Protein AF-A0A6L5F2J8-F1 (afdb_monomer_lite)

Secondary structure (DSSP, 8-state):
------------------PPPTTS-----GGG-EEEEEETTEEEEEESS---TT-----------SSHHHHHHHHTTSHHHHTT--EEE---S-S---GGG---

pLDDT: mean 76.12, std 20.36, range [32.72, 97.75]

Foldseek 3Di:
DDDDDDDDDDDPCPPPPPDPDLVDQQFADQQQKWKWAADPNDIDIDGGHDDDDPDDPPDDFDDDDPDVVRVNVVQCPDVQRYPPHIDIHGDGPDPDDDPSSGDD

Radius of gyration: 20.49 Å; chains: 1; bounding box: 70×31×50 Å

Sequence (104 aa):
MPRRSPRHSPSSSRRCGCAPDPARPPLGHPENATTVRVEGGKTLTTDGPFVGMKEAVGSVFVLEAGDLDAAIEVAARVPAARYGGAVELRPSEVVELRPSEVYW

Structure (mmCIF, N/CA/C/O backbone):
data_AF-A0A6L5F2J8-F1
#
_entry.id   AF-A0A6L5F2J8-F1
#
loop_
_atom_site.group_PDB
_atom_site.id
_atom_site.type_symbol
_atom_site.label_atom_id
_atom_site.label_alt_id
_atom_site.label_comp_id
_atom_site.label_asym_id
_atom_site.label_entity_id
_atom_site.label_seq_id
_atom_site.pdbx_PDB_ins_code
_atom_site.Cartn_x
_atom_site.Cartn_y
_atom_site.Cartn_z
_atom_site.occupancy
_atom_site.B_iso_or_equiv
_atom_site.auth_seq_id
_atom_site.auth_comp_id
_atom_site.auth_asym_id
_atom_site.auth_atom_id
_atom_site.pdbx_PDB_model_num
ATOM 1 N N . MET A 1 1 ? 55.557 -20.145 -35.937 1.00 38.94 1 MET A N 1
ATOM 2 C CA . MET A 1 1 ? 54.226 -19.518 -35.731 1.00 38.94 1 MET A CA 1
ATOM 3 C C . MET A 1 1 ? 53.142 -20.535 -36.082 1.00 38.94 1 MET A C 1
ATOM 5 O O . MET A 1 1 ? 53.446 -21.340 -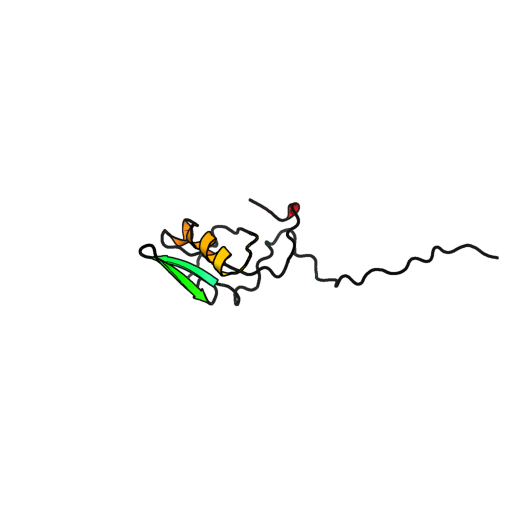36.954 1.00 38.94 1 MET A O 1
ATOM 9 N N . PRO A 1 2 ? 51.923 -20.532 -35.495 1.00 44.62 2 PRO A N 1
ATOM 10 C CA . PRO A 1 2 ? 51.358 -19.611 -34.498 1.00 44.62 2 PRO A CA 1
ATOM 11 C C . PRO A 1 2 ? 50.807 -20.312 -33.228 1.00 44.62 2 PRO A C 1
ATOM 13 O O . PRO A 1 2 ? 50.264 -21.412 -33.280 1.00 44.62 2 PRO A O 1
ATOM 16 N N . ARG A 1 3 ? 50.886 -19.638 -32.073 1.00 41.28 3 ARG A N 1
ATOM 17 C CA . ARG A 1 3 ? 50.081 -19.981 -30.887 1.00 41.28 3 ARG A CA 1
ATOM 18 C C . ARG A 1 3 ? 48.662 -19.454 -31.126 1.00 41.28 3 ARG A C 1
ATOM 20 O O . ARG A 1 3 ? 48.499 -18.277 -31.434 1.00 41.28 3 ARG A O 1
ATOM 27 N N . ARG A 1 4 ? 47.646 -20.317 -31.039 1.00 41.09 4 ARG A N 1
ATOM 28 C CA . ARG A 1 4 ? 46.235 -19.911 -31.135 1.00 41.09 4 ARG A CA 1
ATOM 29 C C . ARG A 1 4 ? 45.815 -19.252 -29.821 1.00 41.09 4 ARG A C 1
ATOM 31 O O . ARG A 1 4 ? 45.706 -19.927 -28.805 1.00 41.09 4 ARG A O 1
ATOM 38 N N . SER A 1 5 ? 45.572 -17.948 -29.854 1.00 52.19 5 SER A N 1
ATOM 39 C CA . SER A 1 5 ? 44.862 -17.231 -28.792 1.00 52.19 5 SER A CA 1
ATOM 40 C C . SER A 1 5 ? 43.370 -17.579 -28.855 1.00 52.19 5 SER A C 1
ATOM 42 O O . SER A 1 5 ? 42.808 -17.566 -29.957 1.00 52.19 5 SER A O 1
ATOM 44 N N . PRO A 1 6 ? 42.678 -17.839 -27.734 1.00 42.00 6 PRO A N 1
ATOM 45 C CA . PRO A 1 6 ? 41.228 -17.868 -27.755 1.00 42.00 6 PRO A CA 1
ATOM 46 C C . PRO A 1 6 ? 40.719 -16.424 -27.818 1.00 42.00 6 PRO A C 1
ATOM 48 O O . PRO A 1 6 ? 40.841 -15.658 -26.865 1.00 42.00 6 PRO A O 1
ATOM 51 N N . ARG A 1 7 ? 40.154 -16.048 -28.970 1.00 45.88 7 ARG A N 1
ATOM 52 C CA . ARG A 1 7 ? 39.317 -14.852 -29.107 1.00 45.88 7 ARG A CA 1
ATOM 53 C C . ARG A 1 7 ? 38.070 -15.054 -28.247 1.00 45.88 7 ARG A C 1
ATOM 55 O O . ARG A 1 7 ? 37.200 -15.824 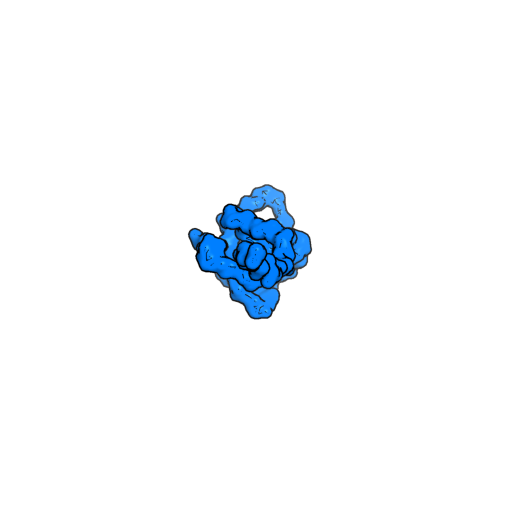-28.631 1.00 45.88 7 ARG A O 1
ATOM 62 N N . HIS A 1 8 ? 37.994 -14.375 -27.109 1.00 36.62 8 HIS A N 1
ATOM 63 C CA . HIS A 1 8 ? 36.730 -14.135 -26.420 1.00 36.62 8 HIS A CA 1
ATOM 64 C C . HIS A 1 8 ? 36.276 -12.703 -26.705 1.00 36.62 8 HIS A C 1
ATOM 66 O O . HIS A 1 8 ? 36.931 -11.734 -26.331 1.00 36.62 8 HIS A O 1
ATOM 72 N N . SER A 1 9 ? 35.147 -12.589 -27.394 1.00 36.88 9 SER A N 1
ATOM 73 C CA . SER A 1 9 ? 34.247 -11.436 -27.378 1.00 36.88 9 SER A CA 1
ATOM 74 C C . SER A 1 9 ? 32.872 -11.925 -27.847 1.00 36.88 9 SER A C 1
ATOM 76 O O . SER A 1 9 ? 32.847 -12.843 -28.669 1.00 36.88 9 SER A O 1
ATOM 78 N N . PRO A 1 10 ? 31.744 -11.358 -27.382 1.00 43.34 10 PRO A N 1
ATOM 79 C CA . PRO A 1 10 ? 31.614 -10.109 -26.631 1.00 43.34 10 PRO A CA 1
ATOM 80 C C . PRO A 1 10 ? 31.002 -10.311 -25.233 1.00 43.34 10 PRO A C 1
ATOM 82 O O . PRO A 1 10 ? 30.065 -11.087 -25.051 1.00 43.34 10 PRO A O 1
ATOM 85 N N . SER A 1 11 ? 31.480 -9.565 -24.233 1.00 41.12 11 SER A N 1
ATOM 86 C CA . SER A 1 11 ? 30.672 -9.326 -23.039 1.00 41.12 11 SER A CA 1
ATOM 87 C C . SER A 1 11 ? 29.465 -8.502 -23.477 1.00 41.12 11 SER A C 1
ATOM 89 O O . SER A 1 11 ? 29.587 -7.355 -23.903 1.00 41.12 11 SER A O 1
ATOM 91 N N . SER A 1 12 ? 28.282 -9.112 -23.418 1.00 44.84 12 SER A N 1
ATOM 92 C CA . SER A 1 12 ? 27.031 -8.371 -23.476 1.00 44.84 12 SER A CA 1
ATOM 93 C C . SER A 1 12 ? 27.110 -7.285 -22.409 1.00 44.84 12 SER A C 1
ATOM 95 O O . SER A 1 12 ? 27.218 -7.600 -21.220 1.00 44.84 12 SER A O 1
ATOM 97 N N . SER A 1 13 ? 27.071 -6.031 -22.834 1.00 45.44 13 SER A N 1
ATOM 98 C CA . SER A 1 13 ? 26.852 -4.854 -22.007 1.00 45.44 13 SER A CA 1
ATOM 99 C C . SER A 1 13 ? 25.457 -4.920 -21.378 1.00 45.44 13 SER A C 1
ATOM 101 O O . SER A 1 13 ? 24.568 -4.124 -21.665 1.00 45.44 13 SER A O 1
ATOM 103 N N . ARG A 1 14 ? 25.241 -5.885 -20.480 1.00 47.50 14 ARG A N 1
ATOM 104 C CA . ARG A 1 14 ? 24.236 -5.720 -19.441 1.00 47.50 14 ARG A CA 1
ATOM 105 C C . ARG A 1 14 ? 24.755 -4.562 -18.617 1.00 47.50 14 ARG A C 1
ATOM 107 O O . ARG A 1 14 ? 25.815 -4.679 -18.006 1.00 47.50 14 ARG A O 1
ATOM 114 N N . ARG A 1 15 ? 24.071 -3.420 -18.744 1.00 46.81 15 ARG A N 1
ATOM 115 C CA . ARG A 1 15 ? 24.227 -2.245 -17.888 1.00 46.81 15 ARG A CA 1
ATOM 116 C C . ARG A 1 15 ? 24.660 -2.734 -16.516 1.00 46.81 15 ARG A C 1
ATOM 118 O O . ARG A 1 15 ? 23.947 -3.521 -15.899 1.00 46.81 15 ARG A O 1
ATOM 125 N N . CYS A 1 16 ? 25.839 -2.301 -16.092 1.00 32.72 16 CYS A N 1
ATOM 126 C CA . CYS A 1 16 ? 26.269 -2.431 -14.714 1.00 32.72 16 CYS A CA 1
ATOM 127 C C . CYS A 1 16 ? 25.378 -1.477 -13.903 1.00 32.72 16 CYS A C 1
ATOM 129 O O . CYS A 1 16 ? 25.799 -0.398 -13.508 1.00 32.72 16 CYS A O 1
ATOM 131 N N . GLY A 1 17 ? 24.089 -1.804 -13.786 1.00 48.69 17 GLY A N 1
ATOM 132 C CA . GLY A 1 17 ? 23.321 -1.360 -12.643 1.00 48.69 17 GLY A CA 1
ATOM 133 C C . GLY A 1 17 ? 23.965 -2.060 -11.464 1.00 48.69 17 GLY A C 1
ATOM 134 O O . GLY A 1 17 ? 24.240 -3.261 -11.553 1.00 48.69 17 GLY A O 1
ATOM 135 N N . CYS A 1 18 ? 24.289 -1.314 -10.411 1.00 42.53 18 CYS A N 1
ATOM 136 C CA . CYS A 1 18 ? 24.612 -1.933 -9.137 1.00 42.53 18 CYS A CA 1
ATOM 137 C C . CYS A 1 18 ? 23.552 -3.006 -8.896 1.00 42.53 18 CYS A C 1
ATOM 139 O O . CYS A 1 18 ? 22.360 -2.696 -8.946 1.00 42.53 18 CYS A O 1
ATOM 141 N N . ALA A 1 19 ? 23.977 -4.264 -8.745 1.00 53.22 19 ALA A N 1
ATOM 142 C CA . ALA A 1 19 ? 23.050 -5.295 -8.317 1.00 53.22 19 ALA A CA 1
ATOM 143 C C . ALA A 1 19 ? 22.352 -4.750 -7.062 1.00 53.22 19 ALA A C 1
ATOM 145 O O . ALA A 1 19 ? 23.053 -4.178 -6.215 1.00 53.22 19 ALA A O 1
ATOM 146 N N . PRO A 1 20 ? 21.012 -4.821 -6.982 1.00 55.81 20 PRO A N 1
ATOM 147 C CA . PRO A 1 20 ? 20.319 -4.396 -5.779 1.00 55.81 20 PRO A CA 1
ATOM 148 C C . PRO A 1 20 ? 20.973 -5.099 -4.590 1.00 55.81 20 PRO A C 1
ATOM 150 O O . PRO A 1 20 ? 21.369 -6.264 -4.685 1.00 55.81 20 PRO A O 1
ATOM 153 N N . ASP A 1 21 ? 21.189 -4.348 -3.512 1.00 57.78 21 ASP A N 1
ATOM 154 C CA . ASP A 1 21 ? 21.730 -4.910 -2.281 1.00 57.78 21 ASP A CA 1
ATOM 155 C C . ASP A 1 21 ? 20.819 -6.075 -1.865 1.00 57.78 21 ASP A C 1
ATOM 157 O O . ASP A 1 21 ? 19.639 -5.828 -1.610 1.00 57.78 21 ASP A O 1
ATOM 161 N N . PRO A 1 22 ? 21.314 -7.326 -1.799 1.00 57.88 22 PRO A N 1
ATOM 162 C CA . PRO A 1 22 ? 20.476 -8.469 -1.447 1.00 57.88 22 PRO A CA 1
ATOM 163 C C . PRO A 1 22 ? 19.875 -8.339 -0.040 1.00 57.88 22 PRO A C 1
ATOM 165 O O . PRO A 1 22 ? 18.910 -9.028 0.275 1.00 57.88 22 PRO A O 1
ATOM 168 N N . ALA A 1 23 ? 20.421 -7.462 0.810 1.00 64.00 23 ALA A N 1
ATOM 169 C CA . ALA A 1 23 ? 19.887 -7.168 2.134 1.00 64.00 23 ALA A CA 1
ATOM 170 C C . ALA A 1 23 ? 18.766 -6.112 2.130 1.00 64.00 23 ALA A C 1
ATOM 172 O O . ALA A 1 23 ? 18.148 -5.885 3.174 1.00 64.00 23 ALA A O 1
ATOM 173 N N . ARG A 1 24 ? 18.487 -5.452 0.996 1.00 66.69 24 ARG A N 1
ATOM 174 C CA . ARG A 1 24 ? 17.455 -4.418 0.886 1.00 66.69 24 ARG A CA 1
ATOM 175 C C . ARG A 1 24 ? 16.353 -4.858 -0.083 1.00 66.69 24 ARG A C 1
ATOM 177 O O . ARG A 1 24 ? 16.634 -5.087 -1.256 1.00 66.69 24 ARG A O 1
ATOM 184 N N . PRO A 1 25 ? 15.083 -4.889 0.358 1.00 74.06 25 PRO A N 1
ATOM 185 C CA . PRO A 1 25 ? 13.971 -5.159 -0.542 1.00 74.06 25 PRO A CA 1
ATOM 186 C C . PRO A 1 25 ? 13.955 -4.140 -1.697 1.00 74.06 25 PRO A C 1
ATOM 188 O O . PRO A 1 25 ? 14.191 -2.949 -1.445 1.00 74.06 25 PRO A O 1
ATOM 191 N N . PRO A 1 26 ? 13.658 -4.561 -2.940 1.00 82.56 26 PRO A N 1
ATOM 192 C CA . PRO A 1 26 ? 13.703 -3.711 -4.128 1.00 82.56 26 PRO A CA 1
ATOM 193 C C . PRO A 1 26 ? 12.481 -2.781 -4.207 1.00 82.56 26 PRO A C 1
ATOM 195 O O . PRO A 1 26 ? 11.681 -2.839 -5.137 1.00 82.56 26 PRO A O 1
ATOM 198 N N . LEU A 1 27 ? 12.311 -1.920 -3.208 1.00 85.06 27 LEU A N 1
ATOM 199 C CA . LEU A 1 27 ? 11.264 -0.906 -3.178 1.00 85.06 27 LEU A CA 1
ATOM 200 C C . LEU A 1 27 ? 11.700 0.317 -3.990 1.00 85.06 27 LEU A C 1
ATOM 202 O O . LEU A 1 27 ? 12.779 0.857 -3.737 1.00 85.06 27 LEU A O 1
ATOM 206 N N . GLY A 1 28 ? 10.842 0.801 -4.893 1.00 86.94 28 GLY A N 1
ATOM 207 C CA . GLY A 1 28 ? 11.071 2.063 -5.607 1.00 86.94 28 GLY A CA 1
ATOM 208 C C . GLY A 1 28 ? 11.097 3.279 -4.682 1.00 86.94 28 GLY A C 1
ATOM 209 O O . GLY A 1 28 ? 10.933 3.158 -3.467 1.00 86.94 28 GLY A O 1
ATOM 210 N N . HIS A 1 29 ? 11.318 4.472 -5.227 1.00 88.81 29 HIS A N 1
ATOM 211 C CA . HIS A 1 29 ? 11.437 5.695 -4.426 1.00 88.81 29 HIS A CA 1
ATOM 212 C C . HIS A 1 29 ? 10.131 6.015 -3.659 1.00 88.81 29 HIS A C 1
ATOM 214 O O . HIS A 1 29 ? 9.052 5.843 -4.225 1.00 88.81 29 HIS A O 1
ATOM 220 N N . PRO A 1 30 ? 10.185 6.481 -2.391 1.00 88.00 30 PRO A N 1
ATOM 221 C CA . PRO A 1 30 ? 8.977 6.782 -1.609 1.00 88.00 30 PRO A CA 1
ATOM 222 C C . PRO A 1 30 ? 8.102 7.882 -2.226 1.00 88.00 30 PRO A C 1
ATOM 224 O O . PRO A 1 30 ? 6.911 7.936 -1.960 1.00 88.00 30 PRO A O 1
ATOM 227 N N . GLU A 1 31 ? 8.662 8.752 -3.069 1.00 89.44 31 GLU A N 1
ATOM 228 C CA . GLU A 1 31 ? 7.890 9.784 -3.781 1.00 89.44 31 GLU A CA 1
ATOM 229 C C . GLU A 1 31 ? 6.910 9.210 -4.812 1.00 89.44 31 GLU A C 1
ATOM 231 O O . GLU A 1 31 ? 5.909 9.847 -5.117 1.00 89.44 31 GLU A O 1
ATOM 236 N N . ASN A 1 32 ? 7.168 7.990 -5.291 1.00 91.31 32 ASN A N 1
ATOM 237 C CA . ASN A 1 32 ? 6.305 7.266 -6.223 1.00 91.31 32 ASN A CA 1
ATOM 238 C C . ASN A 1 32 ? 5.357 6.310 -5.491 1.00 91.31 32 ASN A C 1
ATOM 240 O O . ASN A 1 32 ? 4.819 5.383 -6.098 1.00 91.31 32 ASN A O 1
ATOM 244 N N . ALA A 1 33 ? 5.224 6.464 -4.174 1.00 93.75 33 ALA A N 1
ATOM 245 C CA . ALA A 1 33 ? 4.370 5.600 -3.395 1.00 93.75 33 ALA A CA 1
ATOM 246 C C . ALA A 1 33 ? 2.888 5.914 -3.618 1.00 93.75 33 ALA A C 1
ATOM 248 O O . ALA A 1 33 ? 2.497 7.067 -3.793 1.00 93.75 33 ALA A O 1
ATOM 249 N N . THR A 1 34 ? 2.059 4.882 -3.516 1.00 96.00 34 THR A N 1
ATOM 250 C CA . THR A 1 34 ? 0.614 5.018 -3.334 1.00 96.00 34 THR A CA 1
ATOM 251 C C . THR A 1 34 ? 0.252 4.438 -1.979 1.00 96.00 34 THR A C 1
ATOM 253 O O . THR A 1 34 ? 0.438 3.249 -1.716 1.00 96.00 34 THR A O 1
ATOM 256 N N . THR A 1 35 ? -0.274 5.278 -1.100 1.00 95.56 35 THR A N 1
ATOM 257 C CA . THR A 1 35 ? -0.720 4.874 0.229 1.00 95.56 35 THR A CA 1
ATOM 258 C C . THR A 1 35 ? -2.159 4.378 0.167 1.00 95.56 35 THR A C 1
ATOM 260 O O . THR A 1 35 ? -3.044 5.101 -0.285 1.00 95.56 35 THR A O 1
ATOM 263 N N . VAL A 1 36 ? -2.410 3.168 0.667 1.00 96.69 36 VAL A N 1
ATOM 264 C CA . VAL A 1 36 ? -3.729 2.524 0.705 1.00 96.69 36 VAL A CA 1
ATOM 265 C C . VAL A 1 36 ? -4.236 2.428 2.142 1.00 96.69 36 VAL A C 1
ATOM 267 O O . VAL A 1 36 ? -3.549 1.915 3.030 1.00 96.69 36 VAL A O 1
ATOM 270 N N . ARG A 1 37 ? -5.470 2.885 2.364 1.00 95.50 37 ARG A N 1
ATOM 271 C CA . ARG A 1 37 ? -6.210 2.779 3.632 1.00 95.50 37 ARG A CA 1
ATOM 272 C C . ARG A 1 37 ? -7.628 2.282 3.367 1.00 95.50 37 ARG A C 1
ATOM 274 O O . ARG A 1 37 ? -8.156 2.448 2.272 1.00 95.50 37 ARG A O 1
ATOM 281 N N . VAL A 1 38 ? -8.260 1.676 4.364 1.00 96.56 38 VAL A N 1
ATOM 282 C CA . VAL A 1 38 ? -9.663 1.261 4.309 1.00 96.56 38 VAL A CA 1
ATOM 283 C C . VAL A 1 38 ? -10.408 1.891 5.473 1.00 96.56 38 VAL A C 1
ATOM 285 O O . VAL A 1 38 ? -10.141 1.593 6.634 1.00 96.56 38 VAL A O 1
ATOM 288 N N . GLU A 1 39 ? -11.382 2.736 5.155 1.00 94.25 39 GLU A N 1
ATOM 289 C CA . GLU A 1 39 ? -12.235 3.407 6.136 1.00 94.25 39 GLU A CA 1
ATOM 290 C C . GLU A 1 39 ? -13.702 3.150 5.787 1.00 94.25 39 GLU A C 1
ATOM 292 O O . GLU A 1 39 ? -14.128 3.307 4.643 1.00 94.25 39 GLU A O 1
ATOM 297 N N . GLY A 1 40 ? -14.491 2.681 6.760 1.00 92.12 40 GLY A N 1
ATOM 298 C CA . GLY A 1 40 ? -15.909 2.366 6.536 1.00 92.12 40 GLY A CA 1
ATOM 299 C C . GLY A 1 40 ? -16.157 1.338 5.421 1.00 92.12 40 GLY A C 1
ATOM 300 O O . GLY A 1 40 ? -17.178 1.407 4.742 1.00 92.12 40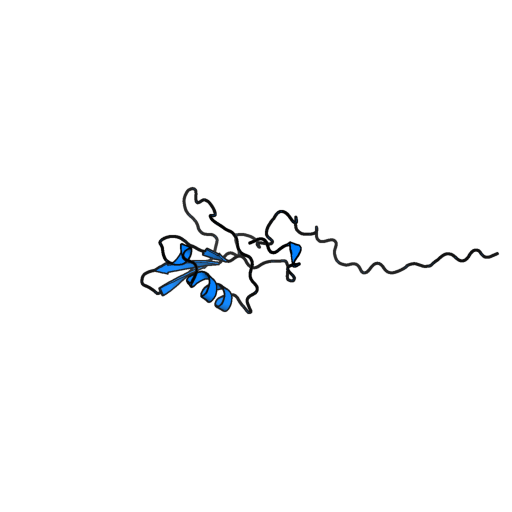 GLY A O 1
ATOM 301 N N . GLY A 1 41 ? -15.209 0.422 5.190 1.00 92.31 41 GLY A N 1
ATOM 302 C CA . GLY A 1 41 ? -15.277 -0.578 4.118 1.00 92.31 41 GLY A CA 1
ATOM 303 C C . GLY A 1 41 ? -14.947 -0.050 2.718 1.00 92.31 41 GLY A C 1
ATOM 304 O O . GLY A 1 41 ? -15.086 -0.795 1.753 1.00 92.31 41 GLY A O 1
ATOM 305 N N . LYS A 1 42 ? -14.504 1.206 2.592 1.00 95.81 42 LYS A N 1
ATOM 306 C CA . LYS A 1 42 ? -14.096 1.811 1.320 1.00 95.81 42 LYS A CA 1
ATOM 307 C C . LYS A 1 42 ? -12.581 1.923 1.245 1.00 95.81 42 LYS A C 1
ATOM 309 O O . LYS A 1 42 ? -11.955 2.380 2.199 1.00 95.81 42 LYS A O 1
ATOM 314 N N . THR A 1 43 ? -12.015 1.536 0.107 1.00 97.75 43 THR A N 1
ATOM 315 C CA . THR A 1 43 ? -10.596 1.745 -0.194 1.00 97.75 43 THR A CA 1
ATOM 316 C C . THR A 1 43 ? -10.352 3.218 -0.502 1.00 97.75 43 THR A C 1
ATOM 318 O O . THR A 1 43 ? -11.044 3.802 -1.335 1.00 97.75 43 THR A O 1
ATOM 321 N N . LEU A 1 44 ? -9.376 3.805 0.179 1.00 96.75 44 LEU A N 1
ATOM 322 C CA . LEU A 1 44 ? -8.890 5.162 -0.014 1.00 96.75 44 LEU A CA 1
ATOM 323 C C . LEU A 1 44 ? -7.427 5.096 -0.443 1.00 96.75 44 LEU A C 1
ATOM 325 O O . LEU A 1 44 ? -6.640 4.352 0.148 1.00 96.75 44 LEU A O 1
ATOM 329 N N . THR A 1 45 ? -7.076 5.886 -1.450 1.00 96.62 45 THR A N 1
ATOM 330 C CA . THR A 1 45 ? -5.719 5.981 -1.987 1.00 96.62 45 THR A CA 1
ATOM 331 C C . THR A 1 45 ? -5.229 7.417 -1.922 1.00 96.62 45 THR A C 1
ATOM 333 O O . THR A 1 45 ? -5.971 8.339 -2.265 1.00 96.62 45 THR A O 1
ATOM 336 N N . THR A 1 46 ? -3.973 7.594 -1.529 1.00 95.19 46 THR A N 1
ATOM 337 C CA . THR A 1 46 ? -3.296 8.893 -1.526 1.00 95.19 46 THR A CA 1
ATOM 338 C C . THR A 1 46 ? -1.945 8.752 -2.208 1.00 95.19 46 THR A C 1
ATOM 340 O O . THR A 1 46 ? -1.222 7.792 -1.939 1.00 95.19 46 THR A O 1
ATOM 343 N N . ASP A 1 47 ? -1.598 9.710 -3.064 1.00 93.81 47 ASP A N 1
ATOM 344 C CA . ASP A 1 47 ? -0.266 9.784 -3.658 1.00 93.81 47 ASP A CA 1
ATOM 345 C C . ASP A 1 47 ? 0.774 10.210 -2.619 1.00 93.81 47 ASP A C 1
ATOM 347 O O . ASP A 1 47 ? 0.554 11.124 -1.818 1.00 93.81 47 ASP A O 1
ATOM 351 N N . GLY A 1 48 ? 1.928 9.557 -2.666 1.00 89.19 48 GLY A N 1
ATOM 352 C CA . GLY A 1 48 ? 3.034 9.772 -1.752 1.00 89.19 48 GLY A CA 1
ATOM 353 C C . GLY A 1 48 ? 3.054 8.801 -0.567 1.00 89.19 48 GLY A C 1
ATOM 354 O O . GLY A 1 48 ? 2.151 7.970 -0.388 1.00 89.19 48 GLY A O 1
ATOM 355 N N . PRO A 1 49 ? 4.129 8.878 0.236 1.00 88.06 49 PRO A N 1
ATOM 356 C CA . PRO A 1 49 ? 4.342 7.983 1.360 1.00 88.06 49 PRO A CA 1
ATOM 357 C C . PRO A 1 49 ? 3.303 8.227 2.453 1.00 88.06 49 PRO A C 1
ATOM 359 O O . PRO A 1 49 ? 2.669 9.285 2.511 1.00 88.06 49 PRO A O 1
ATOM 362 N N . PHE A 1 50 ? 3.157 7.270 3.365 1.00 83.25 50 PHE A N 1
ATOM 363 C CA . PHE A 1 50 ? 2.313 7.491 4.533 1.00 83.25 50 PHE A CA 1
ATOM 364 C C . PHE A 1 50 ? 2.987 8.533 5.443 1.00 83.25 50 PHE A C 1
ATOM 366 O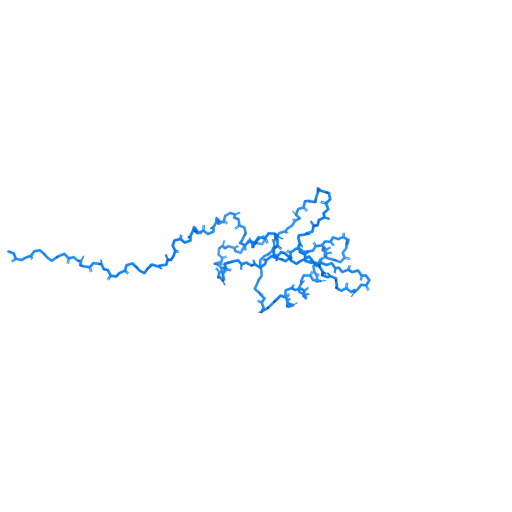 O . PHE A 1 50 ? 4.064 8.299 5.988 1.00 83.25 50 PHE A O 1
ATOM 373 N N . VAL A 1 51 ? 2.399 9.733 5.525 1.00 70.88 51 VAL A N 1
ATOM 374 C CA . VAL A 1 51 ? 2.953 10.866 6.282 1.00 70.88 51 VAL A CA 1
ATOM 375 C C . VAL A 1 51 ? 2.305 10.935 7.666 1.00 70.88 51 VAL A C 1
ATOM 377 O O . VAL A 1 51 ? 1.222 11.499 7.824 1.00 70.88 51 VAL A O 1
ATOM 380 N N . GLY A 1 52 ? 3.007 10.433 8.682 1.00 61.72 52 GLY A N 1
ATOM 381 C CA . GLY A 1 52 ? 2.685 10.640 10.092 1.00 61.72 52 GLY A CA 1
ATOM 382 C C . GLY A 1 52 ? 3.925 10.662 10.994 1.00 61.72 52 GLY A C 1
ATOM 383 O O . GLY A 1 52 ? 5.031 10.260 10.628 1.00 61.72 52 GLY A O 1
ATOM 384 N N . MET A 1 53 ? 3.774 11.239 12.190 1.00 48.22 53 MET A N 1
ATOM 385 C CA . MET A 1 53 ? 4.875 11.424 13.141 1.00 48.22 53 MET A CA 1
ATOM 386 C C . MET A 1 53 ? 5.387 10.058 13.631 1.00 48.22 53 MET A C 1
ATOM 388 O O . MET A 1 53 ? 4.717 9.393 14.414 1.00 48.22 53 MET A O 1
ATOM 392 N N . LYS A 1 54 ? 6.623 9.695 13.254 1.00 57.81 54 LYS A N 1
ATOM 393 C CA . LYS A 1 54 ? 7.415 8.609 13.871 1.00 57.81 54 LYS A CA 1
ATOM 394 C C . LYS A 1 54 ? 6.794 7.212 13.726 1.00 57.81 54 LYS A C 1
ATOM 396 O O . LYS A 1 54 ? 6.723 6.442 14.682 1.00 57.81 54 LYS A O 1
ATOM 401 N N . GLU A 1 55 ? 6.376 6.875 12.516 1.00 67.25 55 GLU A N 1
ATOM 402 C CA . GLU A 1 55 ? 5.790 5.571 12.216 1.00 67.25 55 GLU A CA 1
ATOM 403 C C . GLU A 1 55 ? 6.884 4.541 11.927 1.00 67.25 55 GLU A C 1
ATOM 405 O O . GLU A 1 55 ? 7.756 4.738 11.079 1.00 67.25 55 GLU A O 1
ATOM 410 N N . ALA A 1 56 ? 6.863 3.432 12.667 1.00 66.62 56 ALA A N 1
ATOM 411 C CA . ALA A 1 56 ? 7.697 2.282 12.360 1.00 66.62 56 ALA A CA 1
ATOM 412 C C . ALA A 1 56 ? 7.049 1.492 11.216 1.00 66.62 56 ALA A C 1
ATOM 414 O O . ALA A 1 56 ? 5.884 1.102 11.315 1.00 66.62 56 ALA A O 1
ATOM 415 N N . VAL A 1 57 ? 7.807 1.217 10.151 1.00 79.44 57 VAL A N 1
ATOM 416 C CA . VAL A 1 57 ? 7.388 0.256 9.123 1.00 79.44 57 VAL A CA 1
ATOM 417 C C . VAL A 1 57 ? 7.327 -1.123 9.778 1.00 79.44 57 VAL A C 1
ATOM 419 O O . VAL A 1 57 ? 8.356 -1.664 10.176 1.00 79.44 57 VAL A O 1
ATOM 422 N N . GLY A 1 58 ? 6.119 -1.670 9.932 1.00 82.19 58 GLY A N 1
ATOM 423 C CA . GLY A 1 58 ? 5.915 -2.949 10.620 1.00 82.19 58 GLY A CA 1
ATOM 424 C C . GLY A 1 58 ? 6.386 -4.162 9.816 1.00 82.19 58 GLY A C 1
ATOM 425 O O . GLY A 1 58 ? 6.867 -5.133 10.391 1.00 82.19 58 GLY A O 1
ATOM 426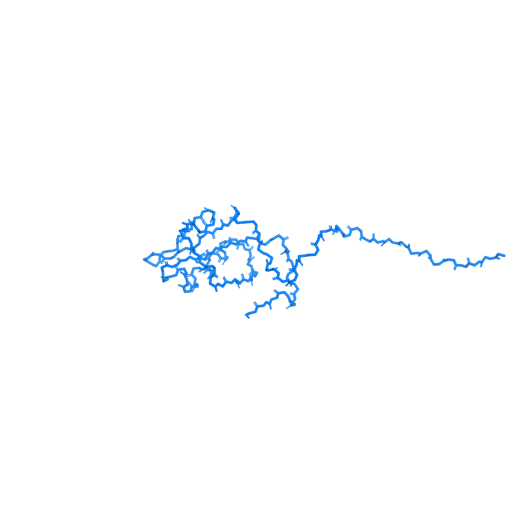 N N . SER A 1 59 ? 6.261 -4.107 8.490 1.00 82.44 59 SER A N 1
ATOM 427 C CA . SER A 1 59 ? 6.627 -5.194 7.581 1.00 82.44 59 SER A CA 1
ATOM 428 C C . SER A 1 59 ? 6.769 -4.679 6.152 1.00 82.44 59 SER A C 1
ATOM 430 O O . SER A 1 59 ? 6.149 -3.680 5.786 1.00 82.44 59 SER A O 1
ATOM 432 N N . VAL A 1 60 ? 7.525 -5.405 5.334 1.00 86.69 60 VAL A N 1
ATOM 433 C CA . VAL A 1 60 ? 7.656 -5.183 3.893 1.00 86.69 60 VAL A CA 1
ATOM 434 C C . VAL A 1 60 ? 7.327 -6.481 3.169 1.00 86.69 60 VAL A C 1
ATOM 436 O O . VAL A 1 60 ? 7.772 -7.545 3.583 1.00 86.69 60 VAL A O 1
ATOM 439 N N . PHE A 1 61 ? 6.558 -6.384 2.090 1.00 87.06 61 PHE A N 1
ATOM 440 C CA . PHE A 1 61 ? 6.261 -7.506 1.209 1.00 87.06 61 PHE A CA 1
ATOM 441 C C . PHE A 1 61 ? 6.534 -7.083 -0.225 1.00 87.06 61 PHE A C 1
ATOM 443 O O . PHE A 1 61 ? 6.304 -5.928 -0.588 1.00 87.06 61 PHE A O 1
ATOM 450 N N . VAL A 1 62 ? 7.002 -8.025 -1.035 1.00 87.88 62 VAL A N 1
ATOM 451 C CA . VAL A 1 62 ? 7.166 -7.829 -2.471 1.00 87.88 62 VAL A CA 1
ATOM 452 C C . VAL A 1 62 ? 6.259 -8.822 -3.174 1.00 87.88 62 VAL A C 1
ATOM 454 O O . VAL A 1 62 ? 6.232 -10.001 -2.827 1.00 87.88 62 VAL A O 1
ATOM 457 N N . LEU A 1 63 ? 5.487 -8.330 -4.132 1.00 88.44 63 LEU A N 1
ATOM 458 C CA . LEU A 1 63 ? 4.540 -9.125 -4.895 1.00 88.44 63 LEU A CA 1
ATOM 459 C C . LEU A 1 63 ? 4.553 -8.678 -6.352 1.00 88.44 63 LEU A C 1
ATOM 461 O O . LEU A 1 63 ? 4.855 -7.525 -6.654 1.00 88.44 63 LEU A O 1
ATOM 465 N N . GLU A 1 64 ? 4.200 -9.598 -7.236 1.00 89.56 64 GLU A N 1
ATOM 466 C CA . GLU A 1 64 ? 3.955 -9.305 -8.641 1.00 89.56 64 GLU A CA 1
ATOM 467 C C . GLU A 1 64 ? 2.471 -8.970 -8.829 1.00 89.56 64 GLU A C 1
ATOM 469 O O . GLU A 1 64 ? 1.593 -9.696 -8.358 1.00 89.56 64 GLU A O 1
ATOM 474 N N . ALA A 1 65 ? 2.193 -7.853 -9.494 1.00 91.12 65 ALA A N 1
ATOM 475 C CA . ALA A 1 65 ? 0.849 -7.418 -9.850 1.00 91.12 65 ALA A CA 1
ATOM 476 C C . ALA A 1 65 ? 0.832 -7.006 -11.324 1.00 91.12 65 ALA A C 1
ATOM 478 O O . ALA A 1 65 ? 1.829 -6.498 -11.834 1.00 91.12 65 ALA A O 1
ATOM 479 N N . GLY A 1 66 ? -0.301 -7.216 -12.001 1.00 91.00 66 GLY A N 1
ATOM 480 C CA . GLY A 1 66 ? -0.449 -6.828 -13.408 1.00 91.00 66 GLY A CA 1
ATOM 481 C C . GLY A 1 66 ? -0.391 -5.312 -13.620 1.00 91.00 66 GLY A C 1
ATOM 482 O O . GLY A 1 66 ? 0.114 -4.851 -14.640 1.00 91.00 66 GLY A O 1
ATOM 483 N N . ASP A 1 67 ? -0.875 -4.553 -12.638 1.00 92.56 67 ASP A N 1
ATOM 484 C CA . ASP A 1 67 ? -0.899 -3.094 -12.612 1.00 92.56 67 ASP A CA 1
ATOM 485 C C . ASP A 1 67 ? -1.073 -2.583 -11.166 1.00 92.56 67 ASP A C 1
ATOM 487 O O . ASP A 1 67 ? -1.133 -3.357 -10.200 1.00 92.56 67 ASP A O 1
ATOM 491 N N . LEU A 1 68 ? -1.116 -1.256 -11.013 1.00 92.88 68 LEU A N 1
ATOM 492 C CA . LEU A 1 68 ? -1.283 -0.601 -9.718 1.00 92.88 68 LEU A CA 1
ATOM 493 C C . LEU A 1 68 ? -2.652 -0.895 -9.086 1.00 92.88 68 LEU A C 1
ATOM 495 O O . LEU A 1 68 ? -2.722 -1.055 -7.869 1.00 92.88 68 LEU A O 1
ATOM 499 N N . ASP A 1 69 ? -3.717 -1.016 -9.879 1.00 95.88 69 ASP A N 1
ATOM 500 C CA . ASP A 1 69 ? -5.066 -1.275 -9.367 1.00 95.88 69 ASP A CA 1
ATOM 501 C C . ASP A 1 69 ? -5.144 -2.669 -8.733 1.00 95.88 69 ASP A C 1
ATOM 503 O O . ASP A 1 69 ? -5.615 -2.823 -7.604 1.00 95.88 69 ASP A O 1
ATOM 507 N N . ALA A 1 70 ? -4.568 -3.677 -9.393 1.00 96.31 70 ALA A N 1
ATOM 508 C CA . ALA A 1 70 ? -4.434 -5.022 -8.843 1.00 96.31 70 ALA A CA 1
ATOM 509 C C . ALA A 1 70 ? -3.632 -5.028 -7.527 1.00 96.31 70 ALA A C 1
ATOM 511 O O . ALA A 1 70 ? -3.999 -5.714 -6.568 1.00 96.31 70 ALA A O 1
ATOM 512 N N . ALA A 1 71 ? -2.558 -4.235 -7.440 1.00 95.94 71 ALA A N 1
ATOM 513 C CA . ALA A 1 71 ? -1.791 -4.087 -6.204 1.00 95.94 71 ALA A CA 1
ATOM 514 C C . ALA A 1 71 ? -2.607 -3.401 -5.090 1.00 95.94 71 ALA A C 1
ATOM 516 O O . ALA A 1 71 ? -2.545 -3.828 -3.934 1.00 95.94 71 ALA A O 1
ATOM 517 N N . ILE A 1 72 ? -3.413 -2.385 -5.423 1.00 97.00 72 ILE A N 1
ATOM 518 C CA . ILE A 1 72 ? -4.317 -1.700 -4.487 1.00 97.00 72 ILE A CA 1
ATOM 519 C C . ILE A 1 72 ? -5.365 -2.671 -3.936 1.00 97.00 72 ILE A C 1
ATOM 521 O O . ILE A 1 72 ? -5.624 -2.673 -2.729 1.00 97.00 72 ILE A O 1
ATOM 525 N N . GLU A 1 73 ? -5.933 -3.542 -4.773 1.00 97.00 73 GLU A N 1
ATOM 526 C CA . GLU A 1 73 ? -6.891 -4.556 -4.321 1.00 97.00 73 GLU A CA 1
ATOM 527 C C . GLU A 1 73 ? -6.291 -5.522 -3.296 1.00 97.00 73 GLU A C 1
ATOM 529 O O . GLU A 1 73 ? -6.961 -5.904 -2.329 1.00 97.00 73 GLU A O 1
ATOM 534 N N . VAL A 1 74 ? -5.033 -5.923 -3.494 1.00 96.56 74 VAL A N 1
ATOM 535 C CA . VAL A 1 74 ? -4.301 -6.771 -2.545 1.00 96.56 74 VAL A CA 1
ATOM 536 C C . VAL A 1 74 ? -3.994 -5.991 -1.265 1.00 96.56 74 VAL A C 1
ATOM 538 O O . VAL A 1 74 ? -4.287 -6.476 -0.170 1.00 96.56 74 VAL A O 1
ATOM 541 N N . ALA A 1 75 ? -3.487 -4.761 -1.380 1.00 96.06 75 ALA A N 1
ATOM 542 C CA . ALA A 1 75 ? -3.169 -3.895 -0.244 1.00 96.06 75 ALA A CA 1
ATOM 543 C C . ALA A 1 75 ? -4.389 -3.618 0.649 1.00 96.06 75 ALA A C 1
ATOM 545 O O . ALA A 1 75 ? -4.291 -3.689 1.873 1.00 96.06 75 ALA A O 1
ATOM 546 N N . ALA A 1 76 ? -5.567 -3.405 0.058 1.00 97.00 76 ALA A N 1
ATOM 547 C CA . ALA A 1 76 ? -6.821 -3.189 0.782 1.00 97.00 76 ALA A CA 1
ATOM 548 C C . AL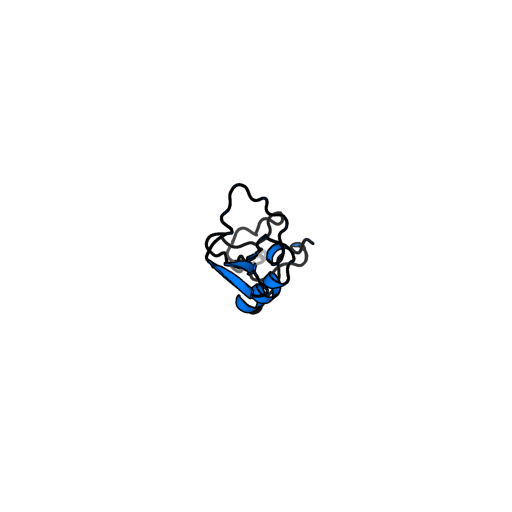A A 1 76 ? -7.270 -4.408 1.617 1.00 97.00 76 ALA A C 1
ATOM 550 O O . ALA A 1 76 ? -8.168 -4.306 2.463 1.00 97.00 76 ALA A O 1
ATOM 551 N N . ARG A 1 77 ? -6.672 -5.587 1.394 1.00 95.50 77 ARG A N 1
ATOM 552 C CA . ARG A 1 77 ? -6.927 -6.807 2.175 1.00 95.50 77 ARG A CA 1
ATOM 553 C C . ARG A 1 77 ? -5.999 -6.961 3.373 1.00 95.50 77 ARG A C 1
ATOM 555 O O . ARG A 1 77 ? -6.337 -7.714 4.287 1.00 95.50 77 ARG A O 1
ATOM 562 N N . VAL A 1 78 ? -4.884 -6.236 3.400 1.00 94.19 78 VAL A N 1
ATOM 563 C CA . VAL A 1 78 ? -3.902 -6.289 4.485 1.00 94.19 78 VAL A CA 1
ATOM 564 C C . VAL A 1 78 ? -4.515 -5.709 5.769 1.00 94.19 78 VAL A C 1
ATOM 566 O O . VAL A 1 78 ? -5.126 -4.637 5.723 1.00 94.19 78 VAL A O 1
ATOM 569 N N . PRO A 1 79 ? -4.344 -6.361 6.938 1.00 92.62 79 PRO A N 1
ATOM 570 C CA . PRO A 1 79 ? -4.897 -5.876 8.204 1.00 92.62 79 PRO A CA 1
ATOM 571 C C . PRO A 1 79 ? -4.502 -4.433 8.540 1.00 92.62 79 PRO A C 1
ATOM 573 O O . PRO A 1 79 ? -5.345 -3.671 9.008 1.00 92.62 79 PRO A O 1
ATOM 576 N N . ALA A 1 80 ? -3.260 -4.036 8.239 1.00 91.38 80 ALA A N 1
ATOM 577 C CA . ALA A 1 80 ? -2.780 -2.671 8.446 1.00 91.38 80 ALA A CA 1
ATOM 578 C C . ALA A 1 80 ? -3.662 -1.627 7.742 1.00 91.38 80 ALA A C 1
ATOM 580 O O . ALA A 1 80 ? -4.016 -0.631 8.363 1.00 91.38 80 ALA A O 1
ATOM 581 N N . ALA A 1 81 ? -4.107 -1.883 6.506 1.00 93.56 81 ALA A N 1
ATOM 582 C CA . ALA A 1 81 ? -4.992 -0.966 5.789 1.00 93.56 81 ALA A CA 1
ATOM 583 C C . ALA A 1 81 ? -6.385 -0.856 6.437 1.00 93.56 81 ALA A C 1
ATOM 585 O O . ALA A 1 81 ? -7.030 0.178 6.310 1.00 93.56 81 ALA A O 1
ATOM 586 N N . ARG A 1 82 ? -6.862 -1.900 7.131 1.00 94.50 82 ARG A N 1
ATOM 587 C CA . ARG A 1 82 ? -8.237 -1.996 7.667 1.00 94.50 82 ARG A CA 1
ATOM 588 C C . ARG A 1 82 ? -8.384 -1.567 9.122 1.00 94.50 82 ARG A C 1
ATOM 590 O O . ARG A 1 82 ? -9.475 -1.177 9.527 1.00 94.50 82 ARG A O 1
ATOM 597 N N . TYR A 1 83 ? -7.318 -1.665 9.910 1.00 91.38 83 TYR A N 1
ATOM 598 C CA . TYR A 1 83 ? -7.367 -1.489 11.364 1.00 91.38 83 TYR A CA 1
ATOM 599 C C . TYR A 1 83 ? -6.577 -0.265 11.838 1.00 91.38 83 TYR A C 1
ATOM 601 O O . TYR A 1 83 ? -5.840 -0.331 12.817 1.00 91.38 83 TYR A O 1
ATOM 609 N N . GLY A 1 84 ? -6.750 0.865 11.146 1.00 87.00 84 GLY A N 1
ATOM 610 C CA . GLY A 1 84 ? -6.216 2.164 11.573 1.00 87.00 84 GLY A CA 1
ATOM 611 C C . GLY A 1 84 ? -4.782 2.472 11.132 1.00 87.00 84 GLY A C 1
ATOM 612 O O . GLY A 1 84 ? -4.253 3.505 11.530 1.00 87.00 84 GLY A O 1
ATOM 613 N N . GLY A 1 85 ? -4.167 1.619 10.310 1.00 90.75 85 GLY A N 1
ATOM 614 C CA . GLY A 1 85 ? -2.879 1.878 9.664 1.00 90.75 85 GLY A CA 1
ATOM 615 C C . GLY A 1 85 ? -3.017 2.186 8.170 1.00 90.75 85 GLY A C 1
ATOM 616 O O . GLY A 1 85 ? -4.069 2.630 7.696 1.00 90.75 85 GLY A O 1
ATOM 617 N N . ALA A 1 86 ? -1.934 1.930 7.435 1.00 92.69 86 ALA A N 1
ATOM 618 C CA . ALA A 1 86 ? -1.848 2.087 5.989 1.00 92.69 86 ALA A CA 1
ATOM 619 C C . ALA A 1 86 ? -0.889 1.058 5.372 1.00 92.69 86 ALA A C 1
ATOM 621 O O . ALA A 1 86 ? -0.067 0.459 6.069 1.00 92.69 86 ALA A O 1
ATOM 622 N N . VAL A 1 87 ? -0.993 0.865 4.058 1.00 94.62 87 VAL A N 1
ATOM 623 C CA . VAL A 1 87 ? -0.027 0.109 3.248 1.00 94.62 87 VAL A CA 1
ATOM 624 C C . VAL A 1 87 ? 0.560 1.040 2.196 1.00 94.62 87 VAL A C 1
ATOM 626 O O . VAL A 1 87 ? -0.187 1.647 1.436 1.00 94.62 87 VAL A O 1
ATOM 629 N N . GLU A 1 88 ? 1.887 1.139 2.142 1.00 94.31 88 GLU A N 1
ATOM 630 C CA . GLU A 1 88 ? 2.608 1.926 1.138 1.00 94.31 88 GLU A CA 1
ATOM 631 C C . GLU A 1 88 ? 3.001 1.023 -0.039 1.00 94.31 88 GLU A C 1
ATOM 633 O O . GLU A 1 88 ? 3.861 0.150 0.093 1.00 94.31 88 GLU A O 1
ATOM 638 N N . LEU A 1 89 ? 2.361 1.214 -1.192 1.00 94.81 89 LEU A N 1
ATOM 639 C CA . LEU A 1 89 ? 2.728 0.540 -2.433 1.00 94.81 89 LEU A CA 1
ATOM 640 C C . LEU A 1 89 ? 3.847 1.312 -3.116 1.00 94.81 89 LEU A C 1
ATOM 642 O O . LEU A 1 89 ? 3.679 2.486 -3.427 1.00 94.81 89 LEU A O 1
ATOM 646 N N . ARG A 1 90 ? 4.976 0.650 -3.376 1.00 93.56 90 ARG A N 1
ATOM 647 C CA . ARG A 1 90 ? 6.139 1.251 -4.041 1.00 93.56 90 ARG A CA 1
ATOM 648 C C . ARG A 1 90 ? 6.490 0.433 -5.277 1.00 93.56 90 ARG A C 1
ATOM 650 O O . ARG A 1 90 ? 7.023 -0.668 -5.112 1.00 93.56 90 ARG A O 1
ATOM 657 N N . PRO A 1 91 ? 6.216 0.938 -6.491 1.00 92.06 91 PRO A N 1
ATOM 658 C CA . PRO A 1 91 ? 6.568 0.240 -7.721 1.00 92.06 91 PRO A CA 1
ATOM 659 C C . PRO A 1 91 ? 8.060 -0.099 -7.738 1.00 92.06 91 PRO A C 1
ATOM 661 O O . PRO A 1 91 ? 8.895 0.776 -7.513 1.00 92.06 91 PRO A O 1
ATOM 664 N N . SER A 1 92 ? 8.401 -1.369 -7.949 1.00 86.00 92 SER A N 1
ATOM 665 C CA . SER A 1 92 ? 9.803 -1.782 -8.012 1.00 86.00 92 SER A CA 1
ATOM 666 C C . SER A 1 92 ? 10.440 -1.331 -9.324 1.00 86.00 92 SER A C 1
ATOM 668 O O . SER A 1 92 ? 9.826 -1.416 -10.385 1.00 86.00 92 SER A O 1
ATOM 670 N N . GLU A 1 93 ? 11.699 -0.900 -9.262 1.00 80.06 93 GLU A N 1
ATOM 671 C CA . GLU A 1 93 ? 12.527 -0.674 -10.455 1.00 80.06 93 GLU A CA 1
ATOM 672 C C . GLU A 1 93 ? 13.163 -1.980 -10.972 1.00 80.06 93 GLU A C 1
ATOM 674 O O . GLU A 1 93 ? 13.759 -2.008 -12.051 1.00 80.06 93 GLU A O 1
ATOM 679 N N . VAL A 1 94 ? 13.042 -3.075 -10.209 1.00 70.06 94 VAL A N 1
ATOM 680 C CA . VAL A 1 94 ? 13.549 -4.403 -10.563 1.00 70.06 94 VAL A CA 1
ATOM 681 C C . VAL A 1 94 ? 12.380 -5.258 -11.049 1.00 70.06 94 VAL A C 1
ATOM 683 O O . VAL A 1 94 ? 11.445 -5.536 -10.309 1.00 70.06 94 VAL A O 1
ATOM 686 N N . VAL A 1 95 ? 12.441 -5.675 -12.314 1.00 61.59 95 VAL A N 1
ATOM 687 C CA . VAL A 1 95 ? 11.345 -6.385 -13.006 1.00 61.59 95 VAL A CA 1
ATOM 688 C C . VAL A 1 95 ? 11.356 -7.898 -12.738 1.00 61.59 95 VAL A C 1
ATOM 690 O O . VAL A 1 95 ? 10.364 -8.570 -12.984 1.00 61.59 95 VAL A O 1
ATOM 693 N N . GLU A 1 96 ? 12.452 -8.451 -12.211 1.00 65.69 96 GLU A N 1
ATOM 694 C CA . GLU A 1 96 ? 12.583 -9.891 -11.975 1.00 65.69 96 GLU A CA 1
ATOM 695 C C . GLU A 1 96 ? 13.153 -10.164 -10.585 1.00 65.69 96 GLU A C 1
ATOM 697 O O . GLU A 1 96 ? 14.352 -10.007 -10.343 1.00 65.69 96 GLU A O 1
ATOM 702 N N . LEU A 1 97 ? 12.271 -10.557 -9.667 1.00 62.25 97 LEU A N 1
ATOM 703 C CA . LEU A 1 97 ? 12.648 -10.980 -8.325 1.00 62.25 97 LEU A CA 1
ATOM 704 C C . LEU A 1 97 ? 13.275 -12.361 -8.431 1.00 62.25 97 LEU A C 1
ATOM 706 O O . LEU A 1 97 ? 12.613 -13.330 -8.816 1.00 62.25 97 LEU A O 1
ATOM 710 N N . ARG A 1 98 ? 14.557 -12.488 -8.094 1.00 64.31 98 ARG A N 1
ATOM 711 C CA . ARG A 1 98 ? 15.147 -13.818 -7.998 1.00 64.31 98 ARG A CA 1
ATOM 712 C C . ARG A 1 98 ? 14.520 -14.529 -6.802 1.00 64.31 98 ARG A C 1
ATOM 714 O O . ARG A 1 98 ? 14.273 -13.895 -5.778 1.00 64.31 98 ARG A O 1
ATOM 721 N N . PRO A 1 99 ? 14.329 -15.856 -6.860 1.00 58.06 99 PRO A N 1
ATOM 722 C CA . PRO A 1 99 ? 13.751 -16.613 -5.749 1.00 58.06 99 PRO A CA 1
ATOM 723 C C . PRO A 1 99 ? 14.467 -16.412 -4.401 1.00 58.06 99 PRO A C 1
ATOM 725 O O . PRO A 1 99 ? 13.858 -16.582 -3.354 1.00 58.06 99 PRO A O 1
ATOM 728 N N . SER A 1 100 ? 15.750 -16.036 -4.416 1.00 57.78 100 SER A N 1
ATOM 729 C CA . SER A 1 100 ? 16.540 -15.729 -3.218 1.00 57.78 100 SER A CA 1
ATOM 730 C C . SER A 1 100 ? 16.251 -14.362 -2.587 1.00 57.78 100 SER A C 1
ATOM 732 O O . SER A 1 100 ? 16.740 -14.104 -1.497 1.00 57.78 100 SER A O 1
ATOM 734 N N . GLU A 1 101 ? 15.525 -13.480 -3.276 1.00 56.88 101 GLU A N 1
ATOM 735 C CA . GLU A 1 101 ? 15.187 -12.118 -2.829 1.00 56.88 101 GLU A CA 1
ATOM 736 C C . GLU A 1 101 ? 13.775 -12.046 -2.215 1.00 56.88 101 GLU A C 1
ATOM 738 O O . GLU A 1 101 ? 13.370 -11.004 -1.700 1.00 56.88 101 GLU A O 1
ATOM 743 N N . VAL A 1 102 ? 13.028 -13.158 -2.240 1.00 55.31 102 VAL A N 1
ATOM 744 C CA . VAL A 1 102 ? 11.728 -13.293 -1.576 1.00 55.31 102 VAL A CA 1
ATOM 745 C C . VAL A 1 102 ? 11.958 -13.768 -0.142 1.00 55.31 102 VAL A C 1
ATOM 747 O O . VAL A 1 102 ? 12.108 -14.960 0.127 1.00 55.31 102 VAL A O 1
ATOM 750 N N . TYR A 1 103 ? 12.002 -12.814 0.779 1.00 55.09 103 TYR A N 1
ATOM 751 C CA . TYR A 1 103 ? 12.027 -13.060 2.217 1.00 55.09 103 TYR A CA 1
ATOM 752 C C . TYR A 1 103 ? 10.591 -12.955 2.747 1.00 55.09 103 TYR A C 1
ATOM 754 O O . TYR A 1 103 ? 9.922 -11.954 2.492 1.00 55.09 103 TYR A O 1
ATOM 762 N N . TRP A 1 104 ? 10.114 -13.996 3.434 1.00 51.28 104 TRP A N 1
ATOM 763 C CA . TRP A 1 104 ? 8.831 -13.998 4.146 1.00 51.28 104 TRP A CA 1
ATOM 764 C C . TRP A 1 104 ? 9.041 -13.670 5.620 1.00 51.28 104 TRP A C 1
ATOM 766 O O . TRP A 1 104 ? 9.974 -14.263 6.213 1.00 51.28 104 TRP A O 1
#